Protein AF-N4TT11-F1 (afdb_monomer_lite)

Structure (mmCIF, N/CA/C/O backbone):
data_AF-N4TT11-F1
#
_entry.id   AF-N4TT11-F1
#
loop_
_atom_site.group_PDB
_atom_site.id
_atom_site.type_symbol
_atom_site.label_atom_id
_atom_site.label_alt_id
_atom_site.label_comp_id
_atom_site.label_asym_id
_atom_site.label_entity_id
_atom_site.label_seq_id
_atom_site.pdbx_PDB_ins_code
_atom_site.Cartn_x
_atom_site.Cartn_y
_atom_site.Cartn_z
_atom_site.occupancy
_atom_site.B_iso_or_equiv
_atom_site.auth_seq_id
_atom_site.auth_comp_id
_atom_site.auth_asym_id
_atom_site.auth_atom_id
_atom_site.pdbx_PDB_model_num
ATOM 1 N N . MET A 1 1 ? -23.745 -3.883 42.026 1.00 63.91 1 MET A N 1
ATOM 2 C CA . MET A 1 1 ? -24.150 -4.157 40.625 1.00 63.91 1 MET A CA 1
ATOM 3 C C . MET A 1 1 ? -24.361 -2.880 39.821 1.00 63.91 1 MET A C 1
ATOM 5 O O . MET A 1 1 ? -23.678 -2.738 38.822 1.00 63.91 1 MET A O 1
ATOM 9 N N . LYS A 1 2 ? -25.213 -1.934 40.255 1.00 67.75 2 LYS A N 1
ATOM 10 C CA . LYS A 1 2 ? -25.458 -0.663 39.533 1.00 67.75 2 LYS A CA 1
ATOM 11 C C . LYS A 1 2 ? -24.187 0.153 39.238 1.00 67.75 2 LYS A C 1
ATOM 13 O O . LYS A 1 2 ? -23.934 0.475 38.089 1.00 67.75 2 LYS A O 1
ATOM 18 N N . SER A 1 3 ? -23.332 0.354 40.243 1.00 71.94 3 SER A N 1
ATOM 19 C CA . SER A 1 3 ? -22.067 1.093 40.090 1.00 71.94 3 SER A CA 1
ATOM 20 C C . SER A 1 3 ? -21.088 0.468 39.087 1.00 71.94 3 SER A C 1
ATOM 22 O O . SER A 1 3 ? -20.356 1.187 38.419 1.00 71.94 3 SER A O 1
ATOM 24 N N . ASN A 1 4 ? -21.088 -0.862 38.951 1.00 85.94 4 ASN A N 1
ATOM 25 C CA . ASN A 1 4 ? -20.237 -1.556 37.982 1.00 85.94 4 ASN A CA 1
ATOM 26 C C . ASN A 1 4 ? -20.734 -1.338 36.546 1.00 85.94 4 ASN A C 1
ATOM 28 O O . ASN A 1 4 ? -19.938 -1.146 35.636 1.00 85.94 4 ASN A O 1
ATOM 32 N N . PHE A 1 5 ? -22.056 -1.322 36.363 1.00 90.88 5 PHE A N 1
ATOM 33 C CA . PHE A 1 5 ? -22.676 -1.054 35.070 1.00 90.88 5 PHE A CA 1
ATOM 34 C C . PHE A 1 5 ? -22.449 0.394 34.617 1.00 90.88 5 PHE A C 1
ATOM 36 O O . PHE A 1 5 ? -22.104 0.628 33.463 1.00 90.88 5 PHE A O 1
ATOM 43 N N . ASP A 1 6 ? -22.590 1.361 35.528 1.00 94.31 6 ASP A N 1
ATOM 44 C CA . ASP A 1 6 ? -22.383 2.778 35.211 1.00 94.31 6 ASP A CA 1
ATOM 45 C C . ASP A 1 6 ? -20.925 3.072 34.814 1.00 94.31 6 ASP A C 1
ATOM 47 O O . ASP A 1 6 ? -20.683 3.821 33.866 1.00 94.31 6 ASP A O 1
ATOM 51 N N . ASN A 1 7 ? -19.957 2.423 35.470 1.00 92.94 7 ASN A N 1
ATOM 52 C CA . ASN A 1 7 ? -18.543 2.531 35.106 1.00 92.94 7 ASN A CA 1
ATOM 53 C C . ASN A 1 7 ? -18.249 1.902 33.737 1.00 92.94 7 ASN A C 1
ATOM 55 O O . ASN A 1 7 ? -17.667 2.566 32.884 1.00 92.94 7 ASN A O 1
ATOM 59 N N . GLN A 1 8 ? -18.720 0.676 33.483 1.00 92.62 8 GLN A N 1
ATOM 60 C CA . GLN A 1 8 ? -18.551 0.017 32.179 1.00 92.62 8 GLN A CA 1
ATOM 61 C C . GLN A 1 8 ? -19.177 0.826 31.040 1.00 92.62 8 GLN A C 1
ATOM 63 O O . GLN A 1 8 ? -18.602 0.954 29.960 1.00 92.62 8 GLN A O 1
ATOM 68 N N . LYS A 1 9 ? -20.350 1.419 31.282 1.00 95.00 9 LYS A N 1
ATOM 69 C CA . LYS A 1 9 ? -21.011 2.293 30.313 1.00 95.00 9 LYS A CA 1
ATOM 70 C C . LYS A 1 9 ? -20.153 3.513 29.982 1.00 95.00 9 LYS A C 1
ATOM 72 O O . LYS A 1 9 ? -20.074 3.893 28.816 1.00 95.00 9 LYS A O 1
ATOM 77 N N . LYS A 1 10 ? -19.523 4.122 30.989 1.00 95.75 10 LYS A N 1
ATOM 78 C CA . LYS A 1 10 ? -18.627 5.263 30.792 1.00 95.75 10 LYS A CA 1
ATOM 79 C C . LYS A 1 10 ? -17.383 4.869 29.993 1.00 95.75 10 LYS A C 1
ATOM 81 O O . LYS A 1 10 ? -17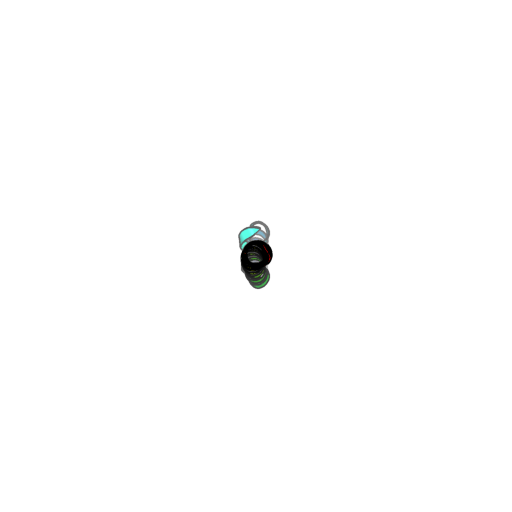.054 5.559 29.042 1.00 95.75 10 LYS A O 1
ATOM 86 N N . GLU A 1 11 ? -16.766 3.731 30.302 1.00 94.81 11 GLU A N 1
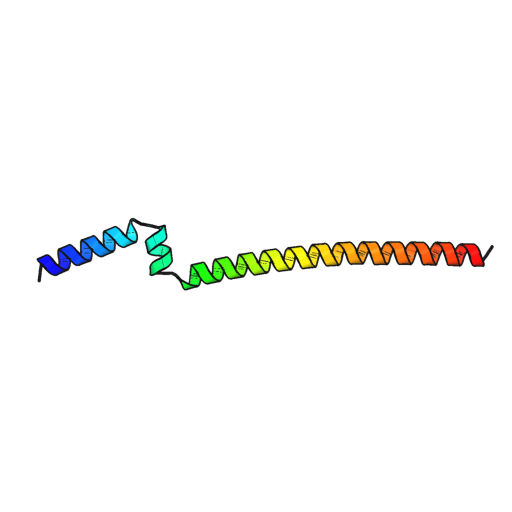ATOM 87 C CA . GLU A 1 11 ? -15.596 3.221 29.570 1.00 94.81 11 GLU A CA 1
ATOM 88 C C . GLU A 1 11 ? -15.900 2.939 28.093 1.00 94.81 11 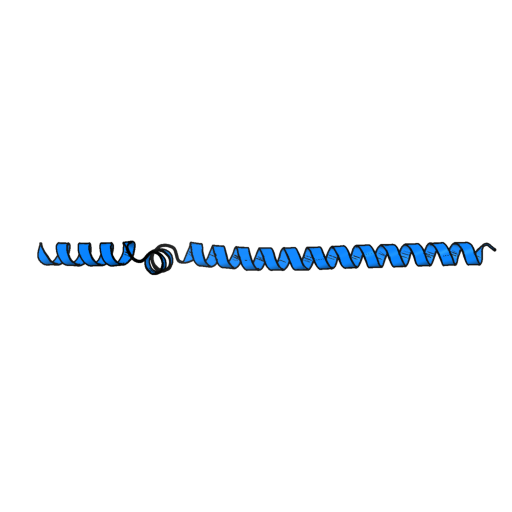GLU A C 1
ATOM 90 O O . GLU A 1 11 ? -15.112 3.293 27.219 1.00 94.81 11 GLU A O 1
ATOM 95 N N . ILE A 1 12 ? -17.061 2.344 27.800 1.00 95.00 12 ILE A N 1
ATOM 96 C CA . ILE A 1 12 ? -17.501 2.103 26.420 1.00 95.00 12 ILE A CA 1
ATOM 97 C C . ILE A 1 12 ? -17.757 3.429 25.692 1.00 95.00 12 ILE A C 1
ATOM 99 O O . ILE A 1 12 ? -17.367 3.568 24.536 1.00 95.00 12 ILE A O 1
ATOM 103 N N . LEU A 1 13 ? -18.379 4.412 26.351 1.00 96.50 13 LEU A N 1
ATOM 104 C CA . LEU A 1 13 ? -18.578 5.743 25.769 1.00 96.50 13 LEU A CA 1
ATOM 105 C C . LEU A 1 13 ? -17.245 6.444 25.493 1.00 96.50 13 LEU A C 1
ATOM 107 O O . LEU A 1 13 ? -17.069 6.989 24.410 1.00 96.50 13 LEU A O 1
ATOM 111 N N . ASP A 1 14 ? -16.303 6.394 26.433 1.00 96.56 14 ASP A N 1
ATOM 112 C CA . ASP A 1 14 ? -14.974 6.987 26.272 1.00 96.56 14 ASP A CA 1
ATOM 113 C C . ASP A 1 14 ? -14.195 6.306 25.133 1.00 96.56 14 ASP A C 1
ATOM 115 O O . ASP A 1 14 ? -13.501 6.982 24.378 1.00 96.56 14 ASP A O 1
ATOM 119 N N . LEU A 1 15 ? -14.345 4.985 24.959 1.00 96.19 15 LEU A N 1
ATOM 120 C CA . LEU A 1 15 ? -13.761 4.254 23.833 1.00 96.19 15 LEU A CA 1
ATOM 121 C C . LEU A 1 15 ? -14.383 4.667 22.495 1.00 96.19 15 LEU A C 1
ATOM 123 O O . LEU A 1 15 ? -13.641 4.914 21.558 1.00 96.19 15 LEU A O 1
ATOM 127 N N . ILE A 1 16 ? -15.715 4.729 22.393 1.00 96.00 16 ILE A N 1
ATOM 128 C CA . ILE A 1 16 ? -16.421 5.034 21.133 1.00 96.00 16 ILE A CA 1
ATOM 129 C C . ILE A 1 16 ? -16.250 6.507 20.726 1.00 96.00 16 ILE A C 1
ATOM 131 O O . ILE A 1 16 ? -16.208 6.808 19.536 1.00 96.00 16 ILE A O 1
ATOM 135 N N . ASN A 1 17 ? -16.146 7.424 21.692 1.00 97.06 17 ASN A N 1
ATOM 136 C CA . ASN A 1 17 ? -15.958 8.853 21.425 1.00 97.06 17 ASN A CA 1
ATOM 137 C C . ASN A 1 17 ? -14.548 9.190 20.909 1.00 97.06 17 ASN A C 1
ATOM 139 O O . ASN A 1 17 ? -14.362 10.242 20.300 1.00 97.06 17 ASN A O 1
ATOM 143 N N . ASP A 1 18 ? -13.563 8.322 21.140 1.00 97.06 18 ASP A N 1
ATOM 144 C CA . ASP A 1 18 ? -12.224 8.436 20.563 1.00 97.06 18 ASP A CA 1
ATOM 145 C C . ASP A 1 18 ? -12.142 7.576 19.297 1.00 97.06 18 ASP A C 1
ATOM 147 O O . ASP A 1 18 ? -11.851 6.382 19.350 1.00 97.06 18 ASP A O 1
ATOM 151 N N . GLU A 1 19 ? -12.412 8.185 18.141 1.00 93.81 19 GLU A N 1
ATOM 152 C CA . GLU A 1 19 ? -12.470 7.487 16.851 1.00 93.81 19 GLU A CA 1
ATOM 153 C C . GLU A 1 19 ? -11.181 6.710 16.536 1.00 93.81 19 GLU A C 1
ATOM 155 O O . GLU A 1 19 ? -11.237 5.568 16.072 1.00 93.81 19 GLU A O 1
ATOM 160 N N . THR A 1 20 ? -10.017 7.306 16.808 1.00 94.00 20 THR A N 1
ATOM 161 C CA . THR A 1 20 ? -8.716 6.684 16.533 1.00 94.00 20 THR A CA 1
ATOM 162 C C . THR A 1 20 ? -8.526 5.453 17.407 1.00 94.00 20 THR A C 1
ATOM 164 O O . THR A 1 20 ? -8.219 4.367 16.908 1.00 94.00 20 THR A O 1
ATOM 167 N N . LYS A 1 21 ? -8.761 5.598 18.714 1.00 95.31 21 LYS A N 1
ATOM 168 C CA . LYS A 1 21 ? -8.626 4.503 19.675 1.00 95.31 21 LYS A CA 1
ATOM 169 C C . LYS A 1 21 ? -9.665 3.413 19.441 1.00 95.31 21 LYS A C 1
ATOM 171 O O . LYS A 1 21 ? -9.331 2.233 19.544 1.00 95.31 21 LYS A O 1
ATOM 176 N N . PHE A 1 22 ? -10.892 3.782 19.087 1.00 96.19 22 PHE A N 1
ATOM 177 C CA . PHE A 1 22 ? -11.955 2.856 18.719 1.00 96.19 22 PHE A CA 1
ATOM 178 C C . PHE A 1 22 ? -11.555 2.016 17.509 1.00 96.19 22 PHE A C 1
ATOM 180 O O . PHE A 1 22 ? -11.560 0.789 17.587 1.00 96.19 22 PHE A O 1
ATOM 187 N N . LYS A 1 23 ? -11.138 2.657 16.410 1.00 93.94 23 LYS A N 1
ATOM 188 C CA . LYS A 1 23 ? -10.701 1.958 15.194 1.00 93.94 23 LYS A CA 1
ATOM 189 C C . LYS A 1 23 ? -9.520 1.036 15.466 1.00 93.94 23 LYS A C 1
ATOM 191 O O . LYS A 1 23 ? -9.551 -0.123 15.069 1.00 93.94 23 LYS A O 1
ATOM 196 N N . GLN A 1 24 ? -8.522 1.511 16.203 1.00 94.94 24 GLN A N 1
ATOM 197 C CA . GLN A 1 24 ? -7.346 0.713 16.534 1.00 94.94 24 GLN A CA 1
ATOM 198 C C . GLN A 1 24 ? -7.669 -0.491 17.424 1.00 94.94 24 GLN A C 1
ATOM 200 O O . GLN A 1 24 ? -7.123 -1.572 17.217 1.00 94.94 24 GLN A O 1
ATOM 205 N N . THR A 1 25 ? -8.561 -0.314 18.398 1.00 95.00 25 THR A N 1
ATOM 206 C CA . THR A 1 25 ? -8.899 -1.358 19.375 1.00 95.00 25 THR A CA 1
ATOM 207 C C . THR A 1 25 ? -9.880 -2.378 18.804 1.00 95.00 25 THR A C 1
ATOM 209 O O . THR A 1 25 ? -9.712 -3.578 19.002 1.00 95.00 25 THR A O 1
ATOM 212 N N . CYS A 1 26 ? -10.915 -1.914 18.103 1.00 95.88 26 CYS A N 1
ATOM 213 C CA . CYS A 1 26 ? -12.003 -2.758 17.612 1.00 95.88 26 CYS A CA 1
ATOM 214 C C . CYS A 1 26 ? -11.763 -3.287 16.193 1.00 95.88 26 CYS A C 1
ATOM 216 O O . CYS A 1 26 ? -12.326 -4.318 15.833 1.00 95.88 26 CYS A O 1
ATOM 218 N N . PHE A 1 27 ? -10.930 -2.614 15.393 1.00 96.56 27 PHE A N 1
ATOM 219 C CA . PHE A 1 27 ? -10.682 -2.961 13.990 1.00 96.56 27 PHE A CA 1
ATOM 220 C C . PHE A 1 27 ? -9.183 -2.990 13.626 1.00 96.56 27 PHE A C 1
ATOM 222 O O . PHE A 1 27 ? -8.794 -2.440 12.592 1.00 96.56 27 PHE A O 1
ATOM 229 N N . PRO A 1 28 ? -8.319 -3.663 14.413 1.00 94.50 28 PRO A N 1
ATOM 230 C CA . PRO A 1 28 ? -6.878 -3.697 14.147 1.00 94.50 28 PRO A CA 1
ATOM 231 C C . PRO A 1 28 ? -6.547 -4.281 12.765 1.00 94.50 28 PRO A C 1
ATOM 233 O O . PRO A 1 28 ? -5.718 -3.730 12.045 1.00 94.50 28 PRO A O 1
ATOM 236 N N . ASN A 1 29 ? -7.260 -5.331 12.346 1.00 96.12 29 ASN A N 1
ATOM 237 C CA . ASN A 1 29 ? -7.037 -5.978 11.051 1.00 96.12 29 ASN A CA 1
ATOM 238 C C . ASN A 1 29 ? -7.423 -5.075 9.871 1.00 96.12 29 ASN A C 1
ATOM 240 O O . ASN A 1 29 ? -6.838 -5.192 8.801 1.00 96.12 29 ASN A O 1
ATOM 244 N N . ALA A 1 30 ? -8.400 -4.176 10.043 1.00 95.25 30 ALA A N 1
ATOM 245 C CA . ALA A 1 30 ? -8.769 -3.232 8.990 1.00 95.25 30 ALA A CA 1
ATOM 246 C C . ALA A 1 30 ? -7.653 -2.201 8.765 1.00 95.25 30 ALA A C 1
ATOM 248 O O . ALA A 1 30 ? -7.344 -1.885 7.622 1.00 95.25 30 ALA A O 1
ATOM 249 N N . LEU A 1 31 ? -7.000 -1.743 9.842 1.00 94.19 31 LEU A N 1
ATOM 250 C CA . LEU A 1 31 ? -5.835 -0.856 9.753 1.00 94.19 31 LEU A CA 1
ATOM 251 C C . LEU A 1 31 ? -4.622 -1.553 9.125 1.00 94.19 31 LEU A C 1
ATOM 253 O O . LEU A 1 31 ? -3.876 -0.942 8.365 1.00 94.19 31 LEU A O 1
ATOM 257 N N . GLU A 1 32 ? -4.398 -2.826 9.448 1.00 95.56 32 GLU A N 1
ATOM 258 C CA . GLU A 1 32 ? -3.333 -3.621 8.824 1.00 95.56 32 GLU A CA 1
ATOM 259 C C . GLU A 1 32 ? -3.601 -3.854 7.332 1.00 95.56 32 GLU A C 1
ATOM 261 O O . GLU A 1 32 ? -2.699 -3.726 6.499 1.00 95.56 32 GLU A O 1
ATOM 266 N N . LEU A 1 33 ? -4.858 -4.123 6.980 1.00 96.88 33 LEU A N 1
ATOM 267 C CA . LEU A 1 33 ? -5.286 -4.276 5.598 1.00 96.88 33 LEU A CA 1
ATOM 268 C C . LEU A 1 33 ? -5.133 -2.966 4.808 1.00 96.88 33 LEU A C 1
ATOM 270 O O . LEU A 1 33 ? -4.650 -2.995 3.681 1.00 96.88 33 LEU A O 1
ATOM 274 N N . GLU A 1 34 ? -5.478 -1.820 5.400 1.00 96.44 34 GLU A N 1
ATOM 275 C CA . GLU A 1 34 ? -5.285 -0.499 4.786 1.00 96.44 34 GLU A CA 1
ATOM 276 C C . GLU A 1 34 ? -3.808 -0.229 4.466 1.00 96.44 34 GLU A C 1
ATOM 278 O O . GLU A 1 34 ? -3.480 0.165 3.347 1.00 96.44 34 GLU A O 1
ATOM 283 N N . LYS A 1 35 ? -2.898 -0.525 5.403 1.00 96.31 35 LYS A N 1
ATOM 284 C CA . LYS A 1 35 ? -1.447 -0.425 5.163 1.00 96.31 35 LYS A CA 1
ATOM 285 C C . LYS A 1 35 ? -0.985 -1.362 4.053 1.00 96.31 35 LYS A C 1
ATOM 287 O O . LYS A 1 35 ? -0.216 -0.960 3.186 1.00 96.31 35 LYS A O 1
ATOM 292 N N . SER A 1 36 ? -1.490 -2.594 4.049 1.00 98.12 36 SER A N 1
ATOM 293 C CA . SER A 1 36 ? -1.170 -3.575 3.010 1.00 98.12 36 SER A CA 1
ATOM 294 C C . SER A 1 36 ? -1.591 -3.081 1.623 1.00 98.12 36 SER A C 1
ATOM 296 O O . SER A 1 36 ? -0.846 -3.245 0.659 1.00 98.12 36 SER A O 1
ATOM 298 N N . PHE A 1 37 ? -2.754 -2.430 1.510 1.00 98.06 37 PHE A N 1
ATOM 299 C CA . PHE A 1 37 ? -3.187 -1.821 0.252 1.00 98.06 37 PHE A CA 1
ATOM 300 C C . PHE A 1 37 ? -2.282 -0.669 -0.186 1.00 98.06 37 PHE A C 1
ATOM 302 O O . PHE A 1 37 ? -1.928 -0.623 -1.361 1.00 98.06 37 PHE A O 1
ATOM 309 N N . GLN A 1 38 ? -1.853 0.199 0.733 1.00 98.06 38 GLN A N 1
ATOM 310 C CA . GLN A 1 38 ? -0.907 1.279 0.422 1.00 98.06 38 GLN A CA 1
ATOM 311 C C . GLN A 1 38 ? 0.427 0.731 -0.113 1.00 98.06 38 GLN A C 1
ATOM 313 O O . GLN A 1 38 ? 0.945 1.220 -1.115 1.00 98.06 38 GLN A O 1
ATOM 318 N N . GLU A 1 39 ? 0.962 -0.331 0.499 1.00 98.31 39 GLU A N 1
ATOM 319 C CA . GLU A 1 39 ? 2.187 -0.983 0.017 1.00 98.31 39 GLU A CA 1
ATOM 320 C C . GLU A 1 39 ? 2.013 -1.623 -1.367 1.00 98.31 39 GLU A C 1
ATOM 322 O O . GLU A 1 39 ? 2.927 -1.591 -2.195 1.00 98.31 39 GLU A O 1
ATOM 327 N N . ILE A 1 40 ? 0.854 -2.236 -1.622 1.00 98.25 40 ILE A N 1
ATOM 328 C CA . ILE A 1 40 ? 0.531 -2.822 -2.927 1.00 98.25 40 ILE A CA 1
ATOM 329 C C . ILE A 1 40 ? 0.413 -1.723 -3.987 1.00 98.25 40 ILE A C 1
ATOM 331 O O . ILE A 1 40 ? 0.966 -1.878 -5.073 1.00 98.25 40 ILE A O 1
ATOM 335 N N . GLU A 1 41 ? -0.253 -0.611 -3.677 1.00 98.44 41 GLU A N 1
ATOM 336 C CA . GLU A 1 41 ? -0.402 0.532 -4.581 1.00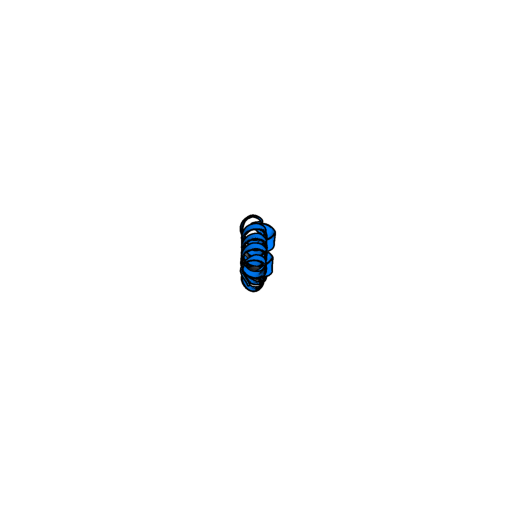 98.44 41 GLU A CA 1
ATOM 337 C C . GLU A 1 41 ? 0.962 1.130 -4.960 1.00 98.44 41 GLU A C 1
ATOM 339 O O . GLU A 1 41 ? 1.235 1.358 -6.141 1.00 98.44 41 GLU A O 1
ATOM 344 N N . GLU A 1 42 ? 1.871 1.283 -3.991 1.00 98.38 42 GLU A N 1
ATOM 345 C CA . GLU A 1 42 ? 3.234 1.751 -4.258 1.00 98.38 42 GLU A CA 1
ATOM 346 C C . GLU A 1 42 ? 4.015 0.775 -5.153 1.00 98.38 42 GLU A C 1
ATOM 348 O O . GLU A 1 42 ? 4.713 1.195 -6.081 1.00 98.38 42 GLU A O 1
ATOM 353 N N . LYS A 1 43 ? 3.894 -0.536 -4.909 1.00 98.38 43 LYS A N 1
ATOM 354 C CA . LYS A 1 43 ? 4.545 -1.563 -5.738 1.00 98.38 43 LYS A CA 1
ATOM 355 C C . LYS A 1 43 ? 4.016 -1.554 -7.169 1.00 98.38 43 LYS A C 1
ATOM 357 O O . LYS A 1 43 ? 4.822 -1.581 -8.094 1.00 98.38 43 LYS A O 1
ATOM 362 N N . ILE A 1 44 ? 2.697 -1.465 -7.351 1.00 98.44 44 ILE A N 1
ATOM 363 C CA . ILE A 1 44 ? 2.071 -1.378 -8.677 1.00 98.44 44 ILE A CA 1
ATOM 364 C C . ILE A 1 44 ? 2.604 -0.163 -9.433 1.00 98.44 44 ILE A C 1
ATOM 366 O O . ILE A 1 44 ? 3.006 -0.299 -10.586 1.00 98.44 44 ILE A O 1
ATOM 370 N N . LYS A 1 45 ? 2.676 1.001 -8.779 1.00 98.44 45 LYS A N 1
ATOM 371 C CA . LYS A 1 45 ? 3.202 2.218 -9.399 1.00 98.44 45 LYS A CA 1
ATOM 372 C C . LYS A 1 45 ? 4.647 2.042 -9.878 1.00 98.44 45 LYS A C 1
ATOM 374 O O . LYS A 1 45 ? 4.950 2.380 -11.017 1.00 98.44 45 LYS A O 1
ATOM 379 N N . LYS A 1 46 ? 5.522 1.460 -9.050 1.00 98.31 46 LYS A N 1
ATOM 380 C CA . LYS A 1 46 ? 6.921 1.186 -9.431 1.00 98.31 46 LYS A CA 1
ATOM 381 C C . LYS A 1 46 ? 7.024 0.213 -10.603 1.00 98.31 46 LYS A C 1
ATOM 383 O O . LYS A 1 46 ? 7.856 0.408 -11.481 1.00 98.31 46 LYS A O 1
ATOM 388 N N . THR A 1 47 ? 6.188 -0.825 -10.629 1.00 98.38 47 THR A N 1
ATOM 389 C CA . THR A 1 47 ? 6.136 -1.756 -11.763 1.00 98.38 47 THR A CA 1
ATOM 390 C C . THR A 1 47 ? 5.694 -1.045 -13.039 1.00 98.38 47 THR A C 1
ATOM 392 O O . THR A 1 47 ? 6.340 -1.212 -14.063 1.00 98.38 47 THR A O 1
ATOM 395 N N . GLN A 1 48 ? 4.671 -0.190 -12.974 1.00 98.38 48 GLN A N 1
ATOM 396 C CA . GLN A 1 48 ? 4.207 0.582 -14.131 1.00 98.38 48 GLN A CA 1
ATOM 397 C C . GLN A 1 48 ? 5.264 1.563 -14.655 1.00 98.38 48 GLN A C 1
ATOM 399 O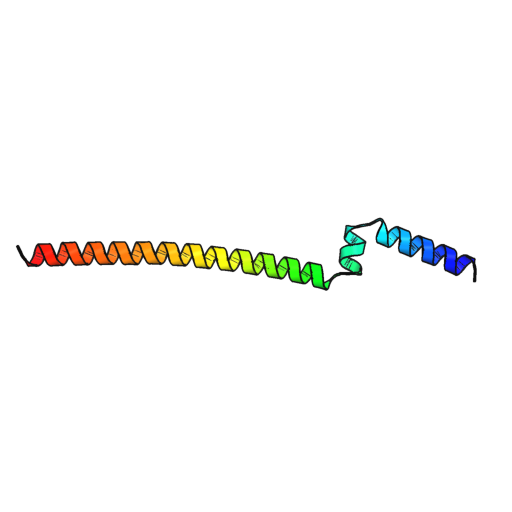 O . GLN A 1 48 ? 5.432 1.685 -15.864 1.00 98.38 48 GLN A O 1
ATOM 404 N N . GLU A 1 49 ? 5.985 2.253 -13.768 1.00 98.25 49 GLU A N 1
ATOM 405 C CA . GLU A 1 49 ? 7.104 3.125 -14.154 1.00 98.25 49 GLU A CA 1
ATOM 406 C C . GLU A 1 49 ? 8.216 2.321 -14.845 1.00 98.25 49 GLU A C 1
ATOM 408 O O . GLU A 1 49 ? 8.718 2.728 -15.891 1.00 98.25 49 GLU A O 1
ATOM 413 N N . CYS A 1 50 ? 8.546 1.145 -14.305 1.00 98.06 50 CYS A N 1
ATOM 414 C CA . CYS A 1 50 ? 9.549 0.250 -14.873 1.00 98.06 50 CYS A CA 1
ATOM 415 C C . CYS A 1 50 ? 9.142 -0.276 -16.260 1.00 98.06 50 CYS A C 1
ATOM 417 O O . CYS A 1 50 ? 9.948 -0.221 -17.187 1.00 98.06 50 CYS A O 1
ATOM 419 N N . ASP A 1 51 ? 7.891 -0.715 -16.432 1.00 98.25 51 ASP A N 1
ATOM 420 C CA . ASP A 1 51 ? 7.359 -1.171 -17.723 1.00 98.25 51 ASP A CA 1
ATOM 421 C C . ASP A 1 51 ? 7.423 -0.051 -18.777 1.00 98.25 51 ASP A C 1
ATOM 423 O O . ASP A 1 51 ? 7.882 -0.272 -19.897 1.00 98.25 51 ASP A O 1
ATOM 427 N N . GLN A 1 52 ? 7.059 1.182 -18.407 1.00 98.00 52 GLN A N 1
ATOM 428 C CA . GLN A 1 52 ? 7.142 2.343 -19.304 1.00 98.00 52 GLN A CA 1
ATOM 429 C C . GLN A 1 52 ? 8.579 2.695 -19.704 1.00 98.00 52 GLN A C 1
ATOM 431 O O . GLN A 1 52 ? 8.824 3.160 -20.820 1.00 98.00 52 GLN A O 1
ATOM 436 N N . GLU A 1 53 ? 9.541 2.538 -18.796 1.00 98.19 53 GLU A N 1
ATOM 437 C CA . GLU A 1 53 ? 10.954 2.704 -19.132 1.00 98.19 53 GLU A CA 1
ATOM 438 C C . GLU A 1 53 ? 11.422 1.606 -20.088 1.00 98.19 53 GLU A C 1
ATOM 440 O O . GLU A 1 53 ? 12.081 1.914 -21.082 1.00 98.19 53 GLU A O 1
ATOM 445 N N . PHE A 1 54 ? 11.033 0.352 -19.847 1.00 98.12 54 PHE A N 1
ATOM 446 C CA . PHE A 1 54 ? 11.369 -0.763 -20.730 1.00 98.12 54 PHE A CA 1
ATOM 447 C C . PHE A 1 54 ? 10.818 -0.583 -22.145 1.00 98.12 54 PHE A C 1
ATOM 449 O O . PHE A 1 54 ? 11.560 -0.798 -23.102 1.00 98.12 54 PHE A O 1
ATOM 456 N N . GLU A 1 55 ? 9.575 -0.126 -22.302 1.00 98.12 55 GLU A N 1
ATOM 457 C CA . GLU A 1 55 ? 8.997 0.168 -23.621 1.00 98.12 55 GLU A CA 1
ATOM 458 C C . GLU A 1 55 ? 9.825 1.206 -24.393 1.00 98.12 55 GLU A C 1
ATOM 460 O O . GLU A 1 55 ? 10.122 1.015 -25.572 1.00 98.12 55 GLU A O 1
ATOM 465 N N . LYS A 1 56 ? 10.285 2.273 -23.726 1.00 97.94 56 LYS A N 1
ATOM 466 C CA . LYS A 1 56 ? 11.153 3.288 -24.355 1.00 97.94 56 LYS A CA 1
ATOM 467 C C . LYS A 1 56 ? 12.503 2.714 -24.776 1.00 97.94 56 LYS A C 1
ATOM 469 O O . LYS A 1 56 ? 13.028 3.084 -25.827 1.00 97.94 56 LYS A O 1
ATOM 474 N N . TRP A 1 57 ? 13.078 1.838 -23.954 1.00 98.31 57 TRP A N 1
ATOM 475 C CA . TRP A 1 57 ? 14.334 1.158 -24.270 1.00 98.31 57 TRP A CA 1
ATOM 476 C C . TRP A 1 57 ? 14.190 0.235 -25.480 1.00 98.31 57 TRP A C 1
ATOM 478 O O . TRP A 1 57 ? 15.061 0.252 -26.348 1.00 98.31 57 TRP A O 1
ATOM 488 N N . ILE A 1 58 ? 13.092 -0.524 -25.558 1.00 97.94 58 ILE A N 1
ATOM 489 C CA . ILE A 1 58 ? 12.781 -1.378 -26.711 1.00 97.94 58 ILE A CA 1
ATOM 490 C C . ILE A 1 58 ? 12.644 -0.521 -27.969 1.00 97.94 58 ILE A C 1
ATOM 492 O O . ILE A 1 58 ? 13.363 -0.776 -28.929 1.00 97.94 58 ILE A O 1
ATOM 496 N N . GLN A 1 59 ? 11.835 0.544 -27.928 1.00 97.69 59 GLN A N 1
ATOM 497 C CA . GLN A 1 59 ? 11.657 1.448 -29.069 1.00 97.69 59 GLN A CA 1
ATOM 498 C C . GLN A 1 59 ? 12.992 2.034 -29.548 1.00 97.69 59 GLN A C 1
ATOM 500 O O . GLN A 1 59 ? 13.298 2.011 -30.733 1.00 97.69 59 GLN A O 1
ATOM 505 N N . THR A 1 60 ? 13.831 2.507 -28.621 1.00 97.44 60 THR A N 1
ATOM 506 C CA . THR A 1 60 ? 15.153 3.058 -28.967 1.00 97.44 60 THR A CA 1
ATOM 507 C C . THR A 1 60 ? 16.050 2.004 -29.627 1.00 97.44 60 THR A C 1
ATOM 509 O O . THR A 1 60 ? 16.829 2.316 -30.527 1.00 97.44 60 THR A O 1
ATOM 512 N N . GLY A 1 61 ? 15.967 0.752 -29.170 1.00 97.38 61 GLY A N 1
ATOM 513 C CA . GLY A 1 61 ? 16.694 -0.368 -29.760 1.00 97.38 61 GLY A CA 1
ATOM 514 C C . GLY A 1 61 ? 16.203 -0.721 -31.164 1.00 97.38 61 GLY A C 1
ATOM 515 O O . GLY A 1 61 ? 17.025 -0.979 -32.042 1.00 97.38 61 GLY A O 1
ATOM 516 N N . GLU A 1 62 ? 14.888 -0.702 -31.386 1.00 97.00 62 GLU A N 1
ATOM 517 C CA . GLU A 1 62 ? 14.272 -0.921 -32.699 1.00 97.00 62 GLU A CA 1
ATOM 518 C C . GLU A 1 62 ? 14.687 0.169 -33.696 1.00 97.00 62 GLU A C 1
ATOM 520 O O . GLU A 1 62 ? 15.210 -0.164 -34.761 1.00 97.00 62 GLU A O 1
ATOM 525 N N . ASP A 1 63 ? 14.585 1.444 -33.305 1.00 96.75 63 ASP A N 1
ATOM 526 C CA . ASP A 1 63 ? 15.011 2.589 -34.123 1.00 96.75 63 ASP A CA 1
ATOM 527 C C . ASP A 1 63 ? 16.500 2.476 -34.515 1.00 96.75 63 ASP A C 1
ATOM 529 O O . ASP A 1 63 ? 16.896 2.770 -35.644 1.00 96.75 63 ASP A O 1
ATOM 533 N N . PHE A 1 64 ? 17.354 2.023 -33.588 1.00 96.06 64 PHE A N 1
ATOM 534 C CA . PHE A 1 64 ? 18.781 1.831 -33.856 1.00 96.06 64 PHE A CA 1
ATOM 535 C C . PHE A 1 64 ? 19.037 0.724 -34.888 1.00 96.06 64 PHE A C 1
ATOM 537 O O . PHE A 1 64 ? 19.859 0.899 -35.790 1.00 96.06 64 PHE A O 1
ATOM 544 N N . ILE A 1 65 ? 18.342 -0.411 -34.768 1.00 96.00 65 ILE A N 1
ATOM 545 C CA . ILE A 1 65 ? 18.474 -1.532 -35.708 1.00 96.00 65 ILE A CA 1
ATOM 546 C C . ILE A 1 65 ? 18.003 -1.118 -37.105 1.00 96.00 65 ILE A C 1
ATOM 548 O O . ILE A 1 65 ? 18.673 -1.447 -38.084 1.00 96.00 65 ILE A O 1
ATOM 552 N N . GLU A 1 66 ? 16.890 -0.388 -37.205 1.00 94.94 66 GLU A N 1
ATOM 553 C CA . GLU A 1 66 ? 16.358 0.107 -38.478 1.00 94.94 66 GLU A CA 1
ATOM 554 C C . GLU A 1 66 ? 17.383 0.989 -39.206 1.00 94.94 66 GLU A C 1
ATOM 556 O O . GLU A 1 66 ? 17.738 0.709 -40.353 1.00 94.94 66 GLU A O 1
ATOM 561 N N . VAL A 1 67 ? 17.957 1.976 -38.510 1.00 93.19 67 VAL A N 1
ATOM 562 C CA . VAL A 1 67 ? 18.981 2.872 -39.075 1.00 93.19 67 VAL A CA 1
ATOM 563 C C . VAL A 1 67 ? 20.226 2.110 -39.545 1.00 93.19 67 VAL A C 1
ATOM 565 O O . VAL A 1 67 ? 20.789 2.424 -40.596 1.00 93.19 67 VAL A O 1
ATOM 568 N N . GLU A 1 68 ? 20.694 1.121 -38.783 1.00 90.06 68 GLU A N 1
ATOM 569 C CA . GLU A 1 68 ? 21.871 0.329 -39.164 1.00 90.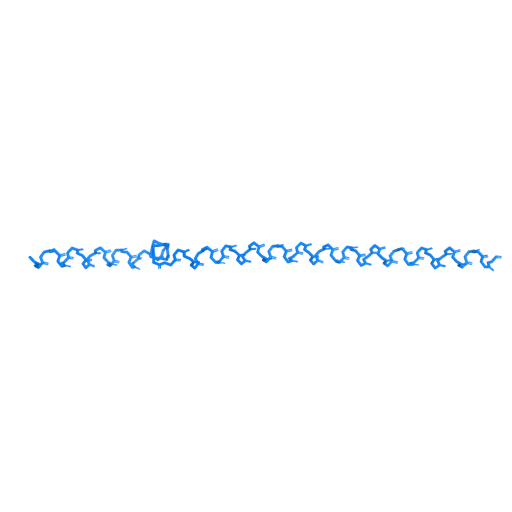06 68 GLU A CA 1
ATOM 570 C C . GLU A 1 68 ? 21.604 -0.571 -40.381 1.00 90.06 68 GLU A C 1
ATOM 572 O O . GLU A 1 68 ? 22.468 -0.703 -41.253 1.00 90.06 68 GLU A O 1
ATOM 577 N N . LEU A 1 69 ? 20.400 -1.142 -40.494 1.00 89.94 69 LEU A N 1
ATOM 578 C CA . LEU A 1 69 ? 19.997 -1.910 -41.674 1.00 89.94 69 LEU A CA 1
ATOM 579 C C . LEU A 1 69 ? 19.952 -1.030 -42.931 1.00 89.94 69 LEU A C 1
ATOM 581 O O . LEU A 1 69 ? 20.490 -1.426 -43.966 1.00 89.94 69 LEU A O 1
ATOM 585 N N . GLU A 1 70 ? 19.390 0.177 -42.840 1.00 87.62 70 GLU A N 1
ATOM 586 C CA . GLU A 1 70 ? 19.366 1.131 -43.956 1.00 87.62 70 GLU A CA 1
ATOM 587 C C . GLU A 1 70 ? 20.773 1.567 -44.394 1.00 87.62 70 GLU A C 1
ATOM 589 O O . GLU A 1 70 ? 21.043 1.715 -45.589 1.00 87.62 70 GLU A O 1
ATOM 594 N N . ARG A 1 71 ? 21.700 1.749 -43.444 1.00 84.00 71 ARG A N 1
ATOM 595 C CA . ARG A 1 71 ? 23.105 2.079 -43.741 1.00 84.00 71 ARG A CA 1
ATOM 596 C C . ARG A 1 71 ? 23.831 0.961 -44.476 1.00 84.00 71 ARG A C 1
ATOM 598 O O . ARG A 1 71 ? 24.619 1.256 -45.364 1.00 84.00 71 ARG A O 1
ATOM 605 N N . GLY A 1 72 ? 23.586 -0.298 -44.116 1.00 81.62 72 GLY A N 1
ATOM 606 C CA . GLY A 1 72 ? 24.215 -1.453 -44.766 1.00 81.62 72 GLY A CA 1
ATOM 607 C C . GLY A 1 72 ? 23.704 -1.738 -46.184 1.00 81.62 72 GLY A C 1
ATOM 608 O O . GLY A 1 72 ? 24.340 -2.495 -46.916 1.00 81.62 72 GLY A O 1
ATOM 609 N N . MET A 1 73 ? 22.562 -1.158 -46.568 1.00 76.25 73 MET A N 1
ATOM 610 C CA . MET A 1 73 ? 21.953 -1.320 -47.893 1.00 76.25 73 MET A CA 1
ATOM 611 C C . MET A 1 73 ? 22.378 -0.254 -48.922 1.00 76.25 73 MET A C 1
ATOM 613 O O . MET A 1 73 ? 22.097 -0.444 -50.107 1.00 76.25 73 MET A O 1
ATOM 617 N N . ASN A 1 74 ? 23.035 0.833 -48.496 1.00 63.69 74 ASN A N 1
ATOM 618 C CA . ASN A 1 74 ? 23.528 1.929 -49.349 1.00 63.69 74 ASN A CA 1
ATOM 619 C C . ASN A 1 74 ? 25.029 1.809 -49.643 1.00 63.69 74 ASN A C 1
ATOM 621 O O . ASN A 1 74 ? 25.432 2.207 -50.760 1.00 63.69 74 ASN A O 1
#

Secondary structure (DSSP, 8-state):
-HHHHHHHHHHHHHHHH-HHHHHHHH-HHHHHHHHHHHHHHHHHHHHHHHHHHHHHHHHHHHHHHHHHHHHHT-

Radius of gyration: 29.76 Å; chains: 1; bounding box: 50×15×90 Å

Organism: NCBI:txid992035

Sequence (74 aa):
MKSNFDNQKKEILDLINDETKFKQTCFPNALELEKSFQEIEEKIKKTQECDQEFEKWIQTGEDFIEVELERGMN

Foldseek 3Di:
DVVVVVVVVVVVVVCVVPVVNVCCVVPVVVVVVVVVVVVVVVVVVVVVVVVVVVVVVVVVVVVVVVVVVVVVVD

InterPro domains:
  IPR040576 Dynamin-like helical domain [PF18709] (1-52)

pLDDT: mean 93.78, std 7.61, range [63.69, 98.44]